Protein AF-A0A2E2SUX7-F1 (afdb_monomer)

Sequence (110 aa):
MISLFFFGDREIDFSYFPNARTLKYLRNQNLAILPLAKCHLDCLGINIDDFTELFQEASMEVDFGASDIQRHCPKYSIKVKGQIFSSFVILDCDSLSTLSFISGLDCYCP

Nearest PDB structures (foldseek):
  6dam-assembly1_A  TM=4.686E-01  e=4.511E+00  Methylotuvimicrobium buryatense 5G
  4hzb-assembly1_F  TM=4.977E-01  e=9.099E+00  Ralstonia pickettii 12D

pLDDT: mean 85.28, std 14.09, range [39.28, 96.44]

Radius of gyration: 17.05 Å; Cα contacts (8 Å, |Δi|>4): 158; chains: 1; bounding box: 49×26×55 Å

Foldseek 3Di:
DDPPPPPDDDPPQVCVDPFSVVLVLLLPFAEAEDPQACQQCVVVVHDPVNVNVCSNDADKGWPPVPWDQPDQWTKTWIAGPPDPAGIFIWTCHPRYTYTDHTPDDPDDDD

Solvent-accessible surface area (backbone atoms only — not comparable to full-atom values): 6580 Å² total; per-residue (Å²): 138,84,84,79,81,80,78,69,92,64,80,80,73,63,53,82,43,70,52,52,32,50,53,54,54,50,61,75,30,56,79,44,71,36,71,60,22,50,47,50,31,56,74,69,71,45,50,72,66,60,50,51,51,47,67,69,69,52,80,67,43,63,37,70,88,78,26,48,69,89,50,95,52,24,34,44,28,36,35,40,76,97,56,97,44,52,32,34,34,36,34,46,43,95,76,32,27,27,37,49,41,64,44,89,67,101,68,94,70,130

Mean predicted aligned error: 7.89 Å

Structure (mmCIF, N/CA/C/O backbone):
data_AF-A0A2E2SUX7-F1
#
_entry.id   AF-A0A2E2SUX7-F1
#
loop_
_atom_site.group_PDB
_atom_site.id
_atom_site.type_symbol
_atom_site.label_atom_id
_atom_site.label_alt_id
_atom_site.label_comp_id
_atom_site.label_asym_id
_atom_site.label_entity_id
_atom_site.label_seq_id
_atom_site.pdbx_PDB_ins_code
_atom_site.Cartn_x
_atom_site.Cartn_y
_atom_site.Cartn_z
_atom_site.occupancy
_atom_site.B_iso_or_equiv
_atom_site.auth_seq_id
_atom_site.auth_comp_id
_atom_site.auth_asym_id
_atom_site.auth_atom_id
_atom_site.pdbx_PDB_model_num
ATOM 1 N N . MET A 1 1 ? -36.184 7.748 37.699 1.00 39.28 1 MET A N 1
ATOM 2 C CA . MET A 1 1 ? -34.741 8.009 37.525 1.00 39.28 1 MET A CA 1
ATOM 3 C C . MET A 1 1 ? -34.428 7.727 36.066 1.00 39.28 1 MET A C 1
ATOM 5 O O . MET A 1 1 ? -34.421 6.570 35.675 1.00 39.28 1 MET A O 1
ATOM 9 N N . ILE A 1 2 ? -34.362 8.768 35.235 1.00 48.75 2 ILE A N 1
ATOM 10 C CA . ILE A 1 2 ? -34.093 8.632 33.799 1.00 48.75 2 ILE A CA 1
ATOM 11 C C . ILE A 1 2 ? -32.581 8.746 33.643 1.00 48.75 2 ILE A C 1
ATOM 13 O O . ILE A 1 2 ? -32.020 9.828 33.802 1.00 48.75 2 ILE A O 1
ATOM 17 N N . SER A 1 3 ? -31.923 7.616 33.409 1.00 48.00 3 SER A N 1
ATOM 18 C CA . SER A 1 3 ? -30.497 7.578 33.098 1.00 48.00 3 SER A CA 1
ATOM 19 C C . SER A 1 3 ? -30.318 7.969 31.633 1.00 48.00 3 SER A C 1
ATOM 21 O O . SER A 1 3 ? -30.452 7.138 30.738 1.00 48.00 3 SER A O 1
ATOM 23 N N . LEU A 1 4 ? -30.072 9.255 31.385 1.00 55.97 4 LEU A N 1
ATOM 24 C CA . LEU A 1 4 ? -29.609 9.750 30.091 1.00 55.97 4 LEU A CA 1
ATOM 25 C C . LEU A 1 4 ? -28.155 9.304 29.909 1.00 55.97 4 LEU A C 1
ATOM 27 O O . LEU A 1 4 ? -27.236 9.889 30.481 1.00 55.97 4 LEU A O 1
ATOM 31 N N . PHE A 1 5 ? -27.947 8.241 29.136 1.00 57.31 5 PHE A N 1
ATOM 32 C CA . PHE A 1 5 ? -26.623 7.884 28.645 1.00 57.31 5 PHE A CA 1
ATOM 33 C C . PHE A 1 5 ? -26.224 8.889 27.561 1.00 57.31 5 PHE A C 1
ATOM 35 O O . PHE A 1 5 ? -26.589 8.748 26.398 1.00 57.31 5 PHE A O 1
ATOM 42 N N . PHE A 1 6 ? -25.486 9.926 27.952 1.00 55.38 6 PHE A N 1
ATOM 43 C CA . PHE A 1 6 ? -24.801 10.825 27.028 1.00 55.38 6 PHE A CA 1
ATOM 44 C C . PHE A 1 6 ? -23.553 10.125 26.470 1.00 55.38 6 PHE A C 1
ATOM 46 O O . PHE A 1 6 ? -22.434 10.374 26.913 1.00 55.38 6 PHE A O 1
ATOM 53 N N . PHE A 1 7 ? -23.736 9.236 25.493 1.00 60.28 7 PHE A N 1
ATOM 54 C CA . PHE A 1 7 ? -22.666 8.898 24.553 1.00 60.28 7 PHE A CA 1
ATOM 55 C C . PHE A 1 7 ? -22.663 9.979 23.475 1.00 60.28 7 PHE A C 1
ATOM 57 O O . PHE A 1 7 ? -23.260 9.818 22.418 1.00 60.28 7 PHE A O 1
ATOM 64 N N . GLY A 1 8 ? -22.067 11.129 23.805 1.00 44.44 8 GLY A N 1
ATOM 65 C CA . GLY A 1 8 ? -21.771 12.159 22.814 1.00 44.44 8 GLY A CA 1
ATOM 66 C C . GLY A 1 8 ? -20.896 11.574 21.708 1.00 44.44 8 GLY A C 1
ATOM 67 O O . GLY A 1 8 ? -20.026 10.755 22.011 1.00 44.44 8 GLY A O 1
ATOM 68 N N . ASP A 1 9 ? -21.171 11.993 20.473 1.00 49.91 9 ASP A N 1
ATOM 69 C CA . ASP A 1 9 ? -20.573 11.602 19.190 1.00 49.91 9 ASP A CA 1
ATOM 70 C C . ASP A 1 9 ? -19.041 11.469 19.210 1.00 49.91 9 ASP A C 1
ATOM 72 O O . ASP A 1 9 ? -18.297 12.292 18.680 1.00 49.91 9 ASP A O 1
ATOM 76 N N . ARG A 1 10 ? -18.529 10.412 19.831 1.00 49.78 10 ARG A N 1
ATOM 77 C CA 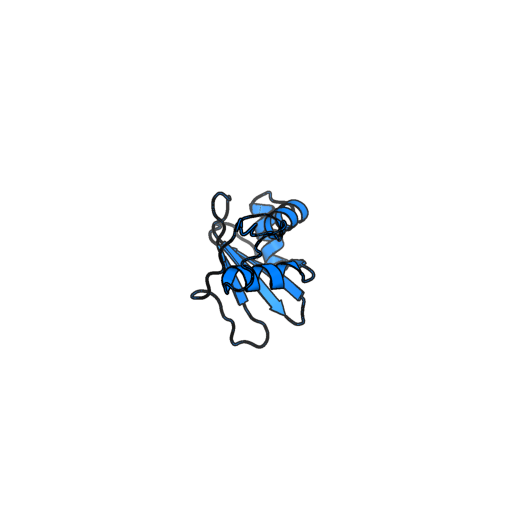. ARG A 1 10 ? -17.193 9.911 19.553 1.00 49.78 10 ARG A 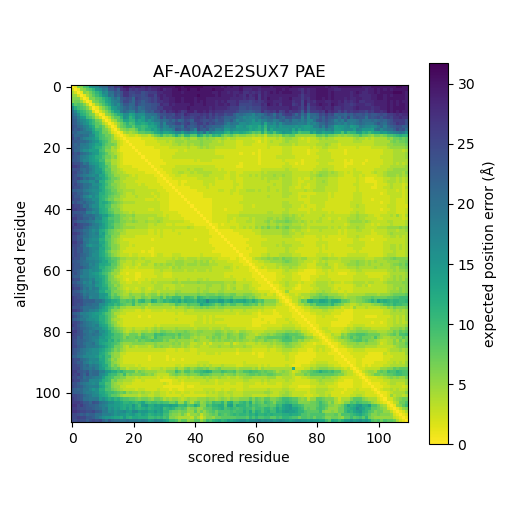CA 1
ATOM 78 C C . ARG A 1 10 ? -17.380 8.886 18.462 1.00 49.78 10 ARG A C 1
ATOM 80 O O . ARG A 1 10 ? -17.905 7.808 18.733 1.00 49.78 10 ARG A O 1
ATOM 87 N N . GLU A 1 11 ? -16.968 9.234 17.247 1.00 53.72 11 GLU A N 1
ATOM 88 C CA . GLU A 1 11 ? -16.719 8.242 16.208 1.00 53.72 11 GLU A CA 1
ATOM 89 C C . GLU A 1 11 ? -15.904 7.116 16.849 1.00 53.72 11 GLU A C 1
ATOM 91 O O . GLU A 1 11 ? -14.797 7.331 17.355 1.00 53.72 11 GLU A O 1
ATOM 96 N N . ILE A 1 12 ? -16.514 5.936 16.960 1.00 51.81 12 ILE A N 1
ATOM 97 C CA . ILE A 1 12 ? -15.879 4.768 17.557 1.00 51.81 12 ILE A CA 1
ATOM 98 C C . ILE A 1 12 ? -14.820 4.319 16.554 1.00 51.81 12 ILE A C 1
ATOM 100 O O . ILE A 1 12 ? -15.079 3.514 15.663 1.00 51.81 12 ILE A O 1
ATOM 104 N N . ASP A 1 13 ? -13.626 4.890 16.671 1.00 56.41 13 ASP A N 1
ATOM 105 C CA . ASP A 1 13 ? -12.480 4.482 15.881 1.00 56.41 13 ASP A CA 1
ATOM 106 C C . ASP A 1 13 ? -12.005 3.128 16.421 1.00 56.41 13 ASP A C 1
ATOM 108 O O . ASP A 1 13 ? -11.265 3.038 17.407 1.00 56.41 13 ASP A O 1
ATOM 112 N N . PHE A 1 14 ? -12.451 2.055 15.764 1.00 62.44 14 PHE A N 1
ATOM 113 C CA . PHE A 1 14 ? -12.077 0.667 16.038 1.00 62.44 14 PHE A CA 1
ATOM 114 C C . PHE A 1 14 ? -10.585 0.361 15.774 1.00 62.44 14 PHE A C 1
ATOM 116 O O . PHE A 1 14 ? -10.198 -0.801 15.650 1.00 62.44 14 PHE A O 1
ATOM 123 N N . SER A 1 15 ? -9.727 1.383 15.740 1.00 62.22 15 SER A N 1
ATOM 124 C CA . SER A 1 15 ? -8.257 1.355 15.745 1.00 62.22 15 SER A CA 1
ATOM 125 C C . SER A 1 15 ? -7.584 0.411 16.757 1.00 62.22 15 SER A C 1
ATOM 127 O O . SER A 1 15 ? -6.364 0.260 16.719 1.00 62.22 15 SER A O 1
ATOM 129 N N . TYR A 1 16 ? -8.324 -0.250 17.652 1.00 67.00 16 TYR A N 1
ATOM 130 C CA . TYR A 1 16 ? -7.799 -1.350 18.463 1.00 67.00 16 TYR A CA 1
ATOM 131 C C . TYR A 1 16 ? -7.693 -2.676 17.692 1.00 67.00 16 TYR A C 1
ATOM 133 O O . TYR A 1 16 ? -6.891 -3.530 18.074 1.00 67.00 16 TYR A O 1
ATOM 141 N N . PHE A 1 17 ? -8.460 -2.877 16.613 1.00 85.19 17 PHE A N 1
ATOM 142 C CA . PHE A 1 17 ? -8.305 -4.063 15.774 1.00 85.19 17 PHE A CA 1
ATOM 143 C C . PHE A 1 17 ? -6.990 -3.991 14.989 1.00 85.19 17 PHE A C 1
ATOM 145 O O . PHE A 1 17 ? -6.699 -2.945 14.404 1.00 85.19 17 PHE A O 1
ATOM 152 N N . PRO A 1 18 ? -6.219 -5.095 14.909 1.00 87.75 18 PRO A N 1
ATOM 153 C CA . PRO A 1 18 ? -4.905 -5.095 14.267 1.00 87.75 18 PRO A CA 1
ATOM 154 C C . PRO A 1 18 ? -4.909 -4.509 12.854 1.00 87.75 18 PRO A C 1
ATOM 156 O O . PRO A 1 18 ? -4.075 -3.670 12.544 1.00 87.75 18 PRO A O 1
ATOM 159 N N . ASN A 1 19 ? -5.891 -4.880 12.028 1.00 90.81 19 ASN A N 1
ATOM 160 C CA . ASN A 1 19 ? -6.015 -4.380 10.659 1.00 90.81 19 ASN A CA 1
ATOM 161 C C . ASN A 1 19 ? -6.196 -2.847 10.612 1.00 90.81 19 ASN A C 1
ATOM 163 O O . ASN A 1 19 ? -5.376 -2.146 10.022 1.00 90.81 19 ASN A O 1
ATOM 167 N N . ALA A 1 20 ? -7.210 -2.316 11.306 1.00 88.25 20 ALA A N 1
ATOM 168 C CA . ALA A 1 20 ? -7.475 -0.875 11.352 1.00 88.25 20 ALA A CA 1
ATOM 169 C C . ALA A 1 20 ? -6.287 -0.089 11.931 1.00 88.25 20 ALA A C 1
ATOM 171 O O . ALA A 1 20 ? -5.926 0.967 11.413 1.00 88.25 20 ALA A O 1
ATOM 172 N N . ARG A 1 21 ? -5.634 -0.633 12.967 1.00 91.00 21 ARG A N 1
ATOM 173 C CA . ARG A 1 21 ? -4.431 -0.048 13.568 1.00 91.00 21 ARG A CA 1
ATOM 174 C C . ARG A 1 21 ? -3.282 0.049 12.570 1.00 91.00 21 ARG A C 1
ATOM 176 O O . ARG A 1 21 ? -2.659 1.104 12.475 1.00 91.00 21 ARG A O 1
ATOM 183 N N . THR A 1 22 ? -2.997 -1.037 11.855 1.00 93.06 22 THR A N 1
ATOM 184 C CA . THR A 1 22 ? -1.907 -1.096 10.875 1.00 93.06 22 THR A CA 1
ATOM 185 C C . THR A 1 22 ? -2.176 -0.162 9.703 1.00 93.06 22 THR A C 1
ATOM 187 O O . THR A 1 22 ? -1.305 0.633 9.369 1.00 93.06 22 THR A O 1
ATOM 190 N N . LEU A 1 23 ? -3.380 -0.171 9.124 1.00 93.56 23 LEU A N 1
ATOM 191 C CA . LEU A 1 23 ? -3.717 0.740 8.024 1.00 93.56 23 LEU A CA 1
ATOM 192 C C . LEU A 1 23 ? -3.630 2.206 8.449 1.00 93.56 23 LEU A C 1
ATOM 194 O O . LEU A 1 23 ? -3.023 3.002 7.742 1.00 93.56 23 LEU A O 1
ATOM 198 N N . LYS A 1 24 ? -4.169 2.558 9.623 1.00 92.69 24 LYS A N 1
ATOM 199 C CA . LYS A 1 24 ? -4.055 3.916 10.175 1.00 92.69 24 LYS A CA 1
ATOM 200 C C . LYS A 1 24 ? -2.596 4.326 10.368 1.00 92.69 24 LYS A C 1
ATOM 202 O O . LYS A 1 24 ? -2.233 5.454 10.059 1.00 92.69 24 LYS A O 1
ATOM 207 N N . TYR A 1 25 ? -1.763 3.419 10.874 1.00 93.19 25 TYR A N 1
ATOM 208 C CA . TYR A 1 25 ? -0.335 3.667 11.045 1.00 93.19 25 TYR A CA 1
ATOM 209 C C . TYR A 1 25 ? 0.362 3.946 9.707 1.00 93.19 25 TYR A C 1
ATOM 211 O O . TYR A 1 25 ? 1.007 4.983 9.584 1.00 93.19 25 TYR A O 1
ATOM 219 N N . LEU A 1 26 ? 0.169 3.087 8.700 1.00 94.19 26 LEU A N 1
ATOM 220 C CA . LEU A 1 26 ? 0.776 3.250 7.372 1.00 94.19 26 LEU A CA 1
ATOM 221 C C . LEU A 1 26 ? 0.282 4.524 6.663 1.00 94.19 26 LEU A C 1
ATOM 223 O O . LEU A 1 26 ? 1.068 5.252 6.068 1.00 94.19 26 LEU A O 1
ATOM 227 N N . ARG A 1 27 ? -1.012 4.845 6.773 1.00 94.31 27 ARG A N 1
ATOM 228 C CA . ARG A 1 27 ? -1.623 6.049 6.177 1.00 94.31 27 ARG A CA 1
ATOM 229 C C . ARG A 1 27 ? -1.117 7.363 6.760 1.00 94.31 27 ARG A C 1
ATOM 231 O O . ARG A 1 27 ? -1.126 8.370 6.060 1.00 94.31 27 ARG A O 1
ATOM 238 N N . ASN A 1 28 ? -0.683 7.345 8.019 1.00 93.94 28 ASN A N 1
ATOM 239 C CA . ASN A 1 28 ? -0.143 8.516 8.709 1.00 93.94 28 ASN A CA 1
ATOM 240 C C . ASN A 1 28 ? 1.344 8.765 8.408 1.00 93.94 28 ASN A C 1
ATOM 242 O O . ASN A 1 28 ? 1.907 9.746 8.896 1.00 93.94 28 ASN A O 1
ATOM 246 N N . GLN A 1 29 ? 1.994 7.877 7.657 1.00 93.44 29 GLN A N 1
ATOM 247 C CA . GLN A 1 29 ? 3.363 8.061 7.194 1.00 93.44 29 GLN A CA 1
ATOM 248 C C . GLN A 1 29 ? 3.393 8.763 5.833 1.00 93.44 29 GLN A C 1
ATOM 250 O O . GLN A 1 29 ? 2.399 8.818 5.110 1.00 93.44 29 GLN A O 1
ATOM 255 N N . ASN A 1 30 ? 4.572 9.253 5.449 1.00 92.25 30 ASN A N 1
ATOM 256 C CA . ASN A 1 30 ? 4.789 9.684 4.073 1.00 92.25 30 ASN A CA 1
ATOM 257 C C . ASN A 1 30 ? 4.750 8.464 3.146 1.00 92.25 30 ASN A C 1
ATOM 259 O O . ASN A 1 30 ? 5.385 7.445 3.432 1.00 92.25 30 ASN A O 1
ATOM 263 N N . LEU A 1 31 ? 4.022 8.585 2.035 1.00 93.88 31 LEU A N 1
ATOM 264 C CA . LEU A 1 31 ? 3.954 7.555 1.008 1.00 93.88 31 LEU A CA 1
ATOM 265 C C . LEU A 1 31 ? 5.040 7.803 -0.046 1.00 93.88 31 LEU A C 1
ATOM 267 O O . LEU A 1 31 ? 5.046 8.830 -0.721 1.00 93.88 31 LEU A O 1
ATOM 271 N N . ALA A 1 32 ? 5.947 6.847 -0.207 1.00 94.88 32 ALA A N 1
ATOM 272 C CA . ALA A 1 32 ? 6.863 6.763 -1.335 1.00 94.88 32 ALA A CA 1
ATOM 273 C C . ALA A 1 32 ? 6.405 5.671 -2.306 1.00 94.88 32 ALA A C 1
ATOM 275 O O . ALA A 1 32 ? 5.733 4.714 -1.926 1.00 94.88 32 ALA A O 1
ATOM 276 N N . ILE A 1 33 ? 6.790 5.788 -3.574 1.00 94.56 33 ILE A N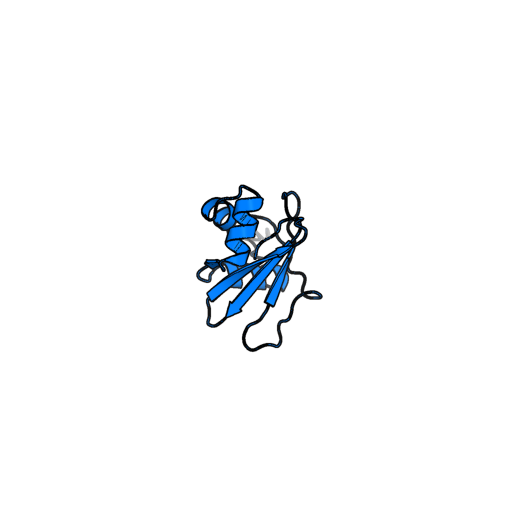 1
ATOM 277 C CA . ILE A 1 33 ? 6.439 4.816 -4.612 1.00 94.56 33 ILE A CA 1
ATOM 278 C C . ILE A 1 33 ? 7.718 4.369 -5.308 1.00 94.56 33 ILE A C 1
ATOM 280 O O . ILE A 1 33 ? 8.460 5.193 -5.844 1.00 94.56 33 ILE A O 1
ATOM 284 N N . LEU A 1 34 ? 7.986 3.061 -5.297 1.00 94.62 34 LEU A N 1
ATOM 285 C CA . LEU A 1 34 ? 9.124 2.498 -6.018 1.00 94.62 34 LEU A CA 1
ATOM 286 C C . LEU A 1 34 ? 8.890 2.518 -7.537 1.00 94.62 34 LEU A C 1
ATOM 288 O O . LEU A 1 34 ? 7.745 2.419 -7.983 1.00 94.62 34 LEU A O 1
ATOM 292 N N . PRO A 1 35 ? 9.960 2.560 -8.354 1.00 93.44 35 PRO A N 1
ATOM 293 C CA . PRO A 1 35 ? 9.840 2.561 -9.814 1.00 93.44 35 PRO A CA 1
ATOM 294 C C . PRO A 1 35 ? 9.012 1.392 -10.366 1.00 93.44 35 PRO A C 1
ATOM 296 O O . PRO A 1 35 ? 8.207 1.585 -11.272 1.00 93.44 35 PRO A O 1
ATOM 299 N N . LEU A 1 36 ? 9.156 0.202 -9.773 1.00 92.94 36 LEU A N 1
ATOM 300 C CA . LEU A 1 36 ? 8.385 -0.985 -10.147 1.00 92.94 36 LEU A CA 1
ATOM 301 C C . LEU A 1 36 ? 6.881 -0.794 -9.900 1.00 92.94 36 LEU A C 1
ATOM 303 O O . LEU A 1 36 ? 6.063 -1.077 -10.768 1.00 92.94 36 LEU A O 1
ATOM 307 N N . ALA A 1 37 ? 6.510 -0.271 -8.729 1.00 93.38 37 ALA A N 1
ATOM 308 C CA . ALA A 1 37 ? 5.121 0.038 -8.418 1.00 93.38 37 ALA A CA 1
ATOM 309 C C . ALA A 1 37 ? 4.544 1.111 -9.340 1.00 93.38 37 ALA A C 1
ATOM 311 O O . ALA A 1 37 ? 3.407 0.976 -9.781 1.00 93.38 37 ALA A O 1
ATOM 312 N N . LYS A 1 38 ? 5.330 2.143 -9.661 1.00 94.12 38 LYS A N 1
ATOM 313 C CA . LYS A 1 38 ? 4.922 3.167 -10.621 1.00 94.12 38 LYS A CA 1
ATOM 314 C C . LYS A 1 38 ? 4.633 2.555 -11.993 1.00 94.12 38 LYS A C 1
ATOM 316 O O . LYS A 1 38 ? 3.579 2.817 -12.549 1.00 94.12 38 LYS A O 1
ATOM 321 N N . CYS A 1 39 ? 5.50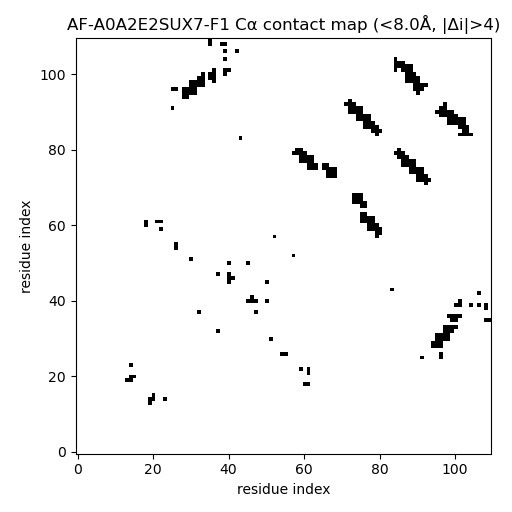7 1.680 -12.489 1.00 93.38 39 CYS A N 1
ATOM 322 C CA . CYS A 1 39 ? 5.273 0.965 -13.744 1.00 93.38 39 CYS A CA 1
ATOM 323 C C . CYS A 1 39 ? 3.974 0.137 -13.712 1.00 93.38 39 CYS A C 1
ATOM 325 O O . CYS A 1 39 ? 3.204 0.155 -14.670 1.00 93.38 39 CYS A O 1
ATOM 327 N N . HIS A 1 40 ? 3.686 -0.542 -12.597 1.00 93.94 40 HIS A N 1
ATOM 328 C CA . HIS A 1 40 ? 2.428 -1.274 -12.429 1.00 93.94 40 HIS A CA 1
ATOM 329 C C . HIS A 1 40 ? 1.196 -0.357 -12.426 1.00 93.94 40 HIS A C 1
ATOM 331 O O . HIS A 1 40 ? 0.191 -0.697 -13.046 1.00 93.94 40 HIS A O 1
ATOM 337 N N . LEU A 1 41 ? 1.272 0.798 -11.759 1.00 92.81 41 LEU A N 1
ATOM 338 C CA . LEU A 1 41 ? 0.214 1.813 -11.768 1.00 92.81 41 LEU A CA 1
ATOM 339 C C . LEU A 1 41 ? -0.026 2.364 -13.178 1.00 92.81 41 LEU A C 1
ATOM 341 O O . LEU A 1 41 ? -1.166 2.390 -13.636 1.00 92.81 41 LEU A O 1
ATOM 345 N N . ASP A 1 42 ? 1.048 2.702 -13.893 1.00 92.50 42 ASP A N 1
ATOM 346 C CA . ASP A 1 42 ? 0.985 3.200 -15.268 1.00 92.50 42 ASP A CA 1
ATOM 347 C C . ASP A 1 42 ? 0.362 2.149 -16.206 1.00 92.50 42 ASP A C 1
ATOM 349 O O . ASP A 1 42 ? -0.486 2.476 -17.037 1.00 92.50 42 ASP A O 1
ATOM 353 N N . CYS A 1 43 ? 0.707 0.865 -16.041 1.00 91.69 43 CYS A N 1
ATOM 354 C CA . CYS A 1 43 ? 0.102 -0.223 -16.816 1.00 91.69 43 CYS A CA 1
ATOM 355 C C . CYS A 1 43 ? -1.401 -0.385 -16.541 1.00 91.69 43 CYS 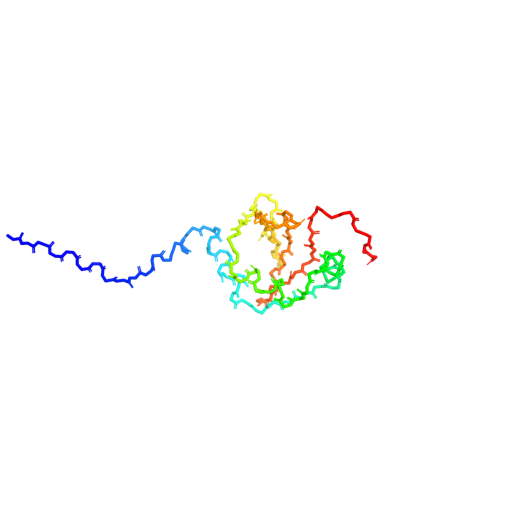A C 1
ATOM 357 O O . CYS A 1 43 ? -2.162 -0.806 -17.413 1.00 91.69 43 CYS A O 1
ATOM 359 N N . LEU A 1 44 ? -1.819 -0.063 -15.323 1.00 90.44 44 LEU A N 1
ATOM 360 C CA . LEU A 1 44 ? -3.209 -0.057 -14.900 1.00 90.44 44 LEU A CA 1
ATOM 361 C C . LEU A 1 44 ? -3.958 1.224 -15.302 1.00 90.44 44 LEU A C 1
ATOM 363 O O . LEU A 1 44 ? -5.171 1.295 -15.113 1.00 90.44 44 LEU A O 1
ATOM 367 N N . GLY A 1 45 ? -3.257 2.227 -15.840 1.00 91.19 45 GLY A N 1
ATOM 368 C CA . GLY A 1 45 ? -3.818 3.546 -16.124 1.00 91.19 45 GLY A CA 1
ATOM 369 C C . GLY A 1 45 ? -4.229 4.316 -14.864 1.00 91.19 45 GLY A C 1
ATOM 370 O O . GLY A 1 45 ? -5.096 5.181 -14.950 1.00 91.19 45 GLY A O 1
ATOM 371 N N . ILE A 1 46 ? -3.651 3.985 -13.705 1.00 91.31 46 ILE A N 1
ATOM 372 C CA . ILE A 1 46 ? -3.898 4.666 -12.429 1.00 91.31 46 ILE A CA 1
ATOM 373 C C . ILE A 1 46 ? -2.789 5.691 -12.212 1.00 91.31 46 ILE A C 1
ATOM 375 O O . ILE A 1 46 ? -1.610 5.334 -12.195 1.00 91.31 46 ILE A O 1
ATOM 379 N N . ASN A 1 47 ? -3.148 6.953 -11.979 1.00 93.69 47 ASN A N 1
ATOM 380 C CA . ASN A 1 47 ? -2.152 7.952 -11.609 1.00 93.69 47 ASN A CA 1
ATOM 381 C C . ASN A 1 47 ? -1.735 7.797 -10.143 1.00 93.69 47 ASN A C 1
ATOM 383 O O . ASN A 1 47 ? -2.455 7.257 -9.305 1.00 93.69 47 ASN A O 1
ATOM 387 N N . ILE A 1 48 ? -0.565 8.337 -9.807 1.00 92.06 48 ILE A N 1
ATOM 388 C CA . ILE A 1 48 ? -0.048 8.321 -8.433 1.00 92.06 48 ILE A CA 1
ATOM 389 C C . ILE A 1 48 ? -1.015 9.000 -7.450 1.00 92.06 48 ILE A C 1
ATOM 391 O O . ILE A 1 48 ? -1.206 8.497 -6.342 1.00 92.06 48 ILE A O 1
ATOM 395 N N . ASP A 1 49 ? -1.632 10.111 -7.854 1.00 93.25 49 ASP A N 1
ATOM 396 C CA . ASP A 1 49 ? -2.570 10.855 -7.010 1.00 93.25 49 ASP A CA 1
ATOM 397 C C . ASP A 1 49 ? -3.842 10.036 -6.746 1.00 93.25 49 ASP A C 1
ATOM 399 O O . ASP A 1 49 ? -4.223 9.867 -5.589 1.00 93.25 49 ASP A O 1
ATOM 403 N N . ASP A 1 50 ? -4.402 9.410 -7.788 1.00 92.31 50 ASP A N 1
ATOM 404 C CA . ASP A 1 50 ? -5.568 8.520 -7.685 1.00 92.31 50 ASP A CA 1
ATOM 405 C C . ASP A 1 50 ? -5.276 7.322 -6.766 1.00 92.31 50 ASP A C 1
ATOM 407 O O . ASP A 1 50 ? -6.095 6.938 -5.929 1.00 92.31 50 ASP A O 1
ATOM 411 N N . PHE A 1 51 ? -4.079 6.730 -6.881 1.00 93.44 51 PHE A N 1
ATOM 412 C CA . PHE A 1 51 ? -3.654 5.667 -5.970 1.00 93.44 51 PHE A CA 1
ATOM 413 C C . PHE A 1 51 ? -3.534 6.172 -4.532 1.00 93.44 51 PHE A C 1
ATOM 415 O O . PHE A 1 51 ? -3.893 5.455 -3.599 1.00 93.44 51 PHE A O 1
ATOM 422 N N . THR A 1 52 ? -3.013 7.380 -4.336 1.00 93.75 52 TH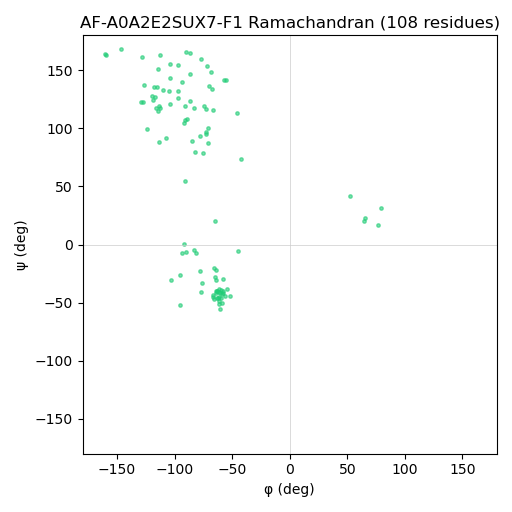R A N 1
ATOM 423 C CA . THR A 1 52 ? -2.825 7.959 -3.003 1.00 93.75 52 THR A CA 1
ATOM 424 C C . THR A 1 52 ? -4.171 8.232 -2.337 1.00 93.75 52 THR A C 1
ATOM 426 O O . THR A 1 52 ? -4.352 7.862 -1.177 1.00 93.75 52 THR A O 1
ATOM 429 N N . GLU A 1 53 ? -5.137 8.789 -3.069 1.00 93.38 53 GLU A N 1
ATOM 430 C CA . GLU A 1 53 ? -6.521 8.964 -2.611 1.00 93.38 53 GLU A CA 1
ATOM 431 C C . GLU A 1 53 ? -7.153 7.614 -2.251 1.00 93.38 53 GLU A C 1
ATOM 433 O O . GLU A 1 53 ? -7.621 7.411 -1.128 1.00 93.38 53 GLU A O 1
ATOM 438 N N . LEU A 1 54 ? -7.048 6.633 -3.152 1.00 92.38 54 LEU A N 1
ATOM 439 C CA . LEU A 1 54 ? -7.517 5.272 -2.913 1.00 92.38 54 LEU A CA 1
ATOM 440 C C . LEU A 1 54 ? -6.871 4.668 -1.661 1.00 92.38 54 LEU A C 1
ATOM 442 O O . LEU A 1 54 ? -7.565 4.056 -0.850 1.00 92.38 54 LEU A O 1
ATOM 446 N N . PHE A 1 55 ? -5.561 4.844 -1.472 1.00 93.81 55 PHE A N 1
ATOM 447 C CA . PHE A 1 55 ? -4.839 4.338 -0.309 1.00 93.81 55 PHE A CA 1
ATOM 448 C C . PHE A 1 55 ? -5.361 4.938 0.994 1.00 93.81 55 PHE A C 1
ATOM 450 O O . PHE A 1 55 ? -5.460 4.204 1.980 1.00 93.81 55 PHE A O 1
ATOM 457 N N . GLN A 1 56 ? -5.726 6.220 0.999 1.00 92.31 56 GLN A N 1
ATOM 458 C CA . GLN A 1 56 ? -6.226 6.928 2.177 1.00 92.31 56 GLN A CA 1
ATOM 459 C C . GLN A 1 56 ? -7.685 6.586 2.503 1.00 92.31 56 GLN A C 1
ATOM 461 O O . GLN A 1 56 ? -8.013 6.369 3.673 1.00 92.31 56 GLN A O 1
ATOM 466 N N . GLU A 1 57 ? -8.545 6.465 1.493 1.00 88.19 57 GLU A N 1
ATOM 467 C CA . GLU A 1 57 ? -9.997 6.408 1.702 1.00 88.19 57 GLU A CA 1
ATOM 468 C C . GLU A 1 57 ? -10.595 5.005 1.583 1.00 88.19 57 GLU A C 1
ATOM 470 O O . GLU A 1 57 ? -11.577 4.684 2.259 1.00 88.19 57 GLU A O 1
ATOM 475 N N . ALA A 1 58 ? -10.015 4.130 0.758 1.00 87.88 58 ALA A N 1
ATOM 476 C CA . ALA A 1 58 ? -10.654 2.856 0.458 1.00 87.88 58 ALA A CA 1
ATOM 477 C C . ALA A 1 58 ? -10.690 1.920 1.676 1.00 87.88 58 ALA A C 1
ATOM 479 O O . ALA A 1 58 ? -9.781 1.876 2.513 1.00 87.88 58 ALA A O 1
ATOM 480 N N . SER A 1 59 ? -11.740 1.101 1.745 1.00 88.25 59 SER A N 1
ATOM 481 C CA . SER A 1 59 ? -11.799 -0.009 2.693 1.00 88.25 59 SER A CA 1
ATOM 482 C C . SER A 1 59 ? -10.847 -1.115 2.234 1.00 88.25 59 SER A C 1
ATOM 484 O O . SER A 1 59 ? -11.017 -1.691 1.157 1.00 88.25 59 SER A O 1
ATOM 486 N N . MET A 1 60 ? -9.827 -1.390 3.044 1.00 92.19 60 MET A N 1
ATOM 487 C CA . MET A 1 60 ? -8.759 -2.339 2.736 1.00 92.19 60 MET A CA 1
ATOM 488 C C . MET A 1 60 ? -8.575 -3.351 3.860 1.00 92.19 60 MET A C 1
ATOM 490 O O . MET A 1 60 ? -8.989 -3.133 5.001 1.00 92.19 60 MET A O 1
ATOM 494 N N . GLU A 1 61 ? -7.925 -4.463 3.536 1.00 93.50 61 GLU A N 1
ATOM 495 C CA . GLU A 1 61 ? -7.632 -5.515 4.500 1.00 93.50 61 GLU A CA 1
ATOM 496 C C . GLU A 1 61 ? -6.156 -5.896 4.456 1.00 93.50 61 GLU A C 1
ATOM 498 O O . GLU A 1 61 ? -5.643 -6.295 3.411 1.00 93.50 61 GLU A O 1
ATOM 503 N N . VAL A 1 62 ? -5.466 -5.785 5.591 1.00 93.88 62 VAL A N 1
ATOM 504 C CA . VAL A 1 62 ? -4.093 -6.287 5.719 1.00 93.88 62 VAL A CA 1
ATOM 505 C C . VAL A 1 62 ? -4.120 -7.813 5.814 1.00 93.88 62 VAL A C 1
ATOM 507 O O . VAL A 1 62 ? -4.680 -8.377 6.755 1.00 93.88 62 VAL A O 1
ATOM 510 N N . ASP A 1 63 ? -3.476 -8.488 4.865 1.00 94.25 63 ASP A N 1
ATOM 511 C CA . ASP A 1 63 ? -3.237 -9.927 4.916 1.00 94.25 63 ASP A CA 1
ATOM 512 C C . ASP A 1 63 ? -1.974 -10.209 5.735 1.00 94.25 63 ASP A C 1
ATOM 514 O O . ASP A 1 63 ? -0.859 -10.279 5.213 1.00 94.25 63 ASP A O 1
ATOM 518 N N . PHE A 1 64 ? -2.146 -10.370 7.048 1.00 91.75 64 PHE A N 1
ATOM 519 C CA . PHE A 1 64 ? -1.041 -10.679 7.958 1.00 91.75 64 PHE A CA 1
ATOM 520 C C . PHE A 1 64 ? -0.380 -12.039 7.681 1.00 91.75 64 PHE A C 1
ATOM 522 O O . PHE A 1 64 ? 0.770 -12.223 8.066 1.00 91.75 64 PHE A O 1
ATOM 529 N N . GLY A 1 65 ? -1.068 -12.975 7.015 1.00 91.44 65 GLY A N 1
ATOM 530 C CA . GLY A 1 65 ? -0.506 -14.279 6.654 1.00 91.44 65 GLY A CA 1
ATOM 531 C C . GLY A 1 65 ? 0.454 -14.202 5.466 1.00 91.44 65 GLY A C 1
ATOM 532 O O . GLY A 1 65 ? 1.438 -14.937 5.425 1.00 91.44 65 GLY A O 1
ATOM 533 N N . ALA A 1 66 ? 0.194 -13.289 4.528 1.00 91.38 66 ALA A N 1
ATOM 534 C CA . ALA A 1 66 ? 1.076 -12.992 3.396 1.00 91.38 66 ALA A CA 1
ATOM 535 C C . ALA A 1 66 ? 2.107 -11.881 3.691 1.00 91.38 66 ALA A C 1
ATOM 537 O O . ALA A 1 66 ? 2.966 -11.596 2.855 1.00 91.38 66 ALA A O 1
ATOM 538 N N . SER A 1 67 ? 2.013 -11.236 4.857 1.00 92.88 67 SER A N 1
ATOM 539 C CA . SER A 1 67 ? 2.908 -10.159 5.289 1.00 92.88 67 SER A CA 1
ATOM 540 C C . SER A 1 67 ? 4.157 -10.703 5.990 1.00 92.88 67 SER A C 1
ATOM 542 O O . SER A 1 67 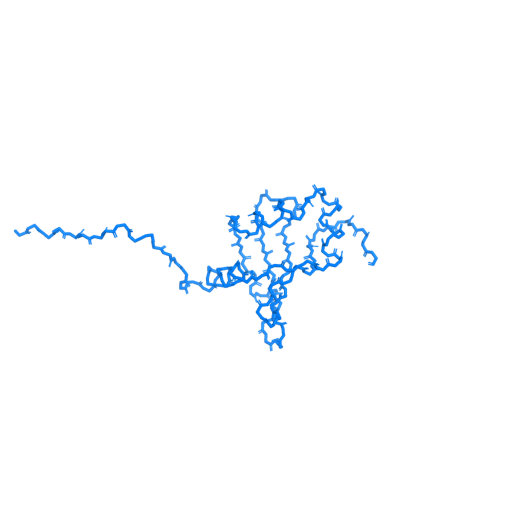? 4.099 -11.692 6.716 1.00 92.88 67 SER A O 1
ATOM 544 N N . ASP A 1 68 ? 5.287 -10.016 5.830 1.00 92.50 68 ASP A N 1
ATOM 545 C CA . ASP A 1 68 ? 6.549 -10.336 6.505 1.00 92.50 68 ASP A CA 1
ATOM 546 C C . ASP A 1 68 ? 6.909 -9.212 7.482 1.00 92.50 68 ASP A C 1
ATOM 548 O O . ASP A 1 68 ? 7.571 -8.234 7.131 1.00 92.50 68 ASP A O 1
ATOM 552 N N . ILE A 1 69 ? 6.403 -9.333 8.709 1.00 89.00 69 ILE A N 1
ATOM 553 C CA . ILE A 1 69 ? 6.435 -8.269 9.725 1.00 89.00 69 ILE A CA 1
ATOM 554 C C . ILE A 1 69 ? 7.636 -8.339 10.678 1.00 89.00 69 ILE A C 1
ATOM 556 O O . ILE A 1 69 ? 7.821 -7.439 11.489 1.00 89.00 69 ILE A O 1
ATOM 560 N N . GLN A 1 70 ? 8.445 -9.401 10.622 1.00 86.00 70 GLN A N 1
ATOM 561 C CA . GLN A 1 70 ? 9.543 -9.629 11.580 1.00 86.00 70 GLN A CA 1
ATOM 562 C C . GLN A 1 70 ? 10.887 -9.046 11.118 1.00 86.00 70 GLN A C 1
ATOM 564 O O . GLN A 1 70 ? 11.903 -9.195 11.798 1.00 86.00 70 GLN A O 1
ATOM 569 N N . ARG A 1 71 ? 10.921 -8.404 9.949 1.00 82.06 71 ARG A N 1
ATOM 570 C CA . ARG A 1 71 ? 12.139 -7.811 9.392 1.00 82.06 71 ARG A CA 1
ATOM 571 C C . ARG A 1 71 ? 12.370 -6.399 9.901 1.00 82.06 71 ARG A C 1
ATOM 573 O O . ARG A 1 71 ? 11.466 -5.732 10.383 1.00 82.06 71 ARG A O 1
ATOM 580 N N . HIS A 1 72 ? 13.597 -5.927 9.687 1.00 85.00 72 HIS A N 1
ATOM 581 C CA . HIS A 1 72 ? 13.973 -4.535 9.919 1.00 85.00 72 HIS A CA 1
ATOM 582 C C . HIS A 1 72 ? 13.119 -3.540 9.114 1.00 85.00 72 HIS A C 1
ATOM 584 O O . HIS A 1 72 ? 12.871 -2.440 9.583 1.00 85.00 72 HIS A O 1
ATOM 590 N N . CYS A 1 73 ? 12.632 -3.960 7.943 1.00 90.19 73 CYS A N 1
ATOM 591 C CA . CYS A 1 73 ? 11.603 -3.254 7.195 1.00 90.19 73 CYS A CA 1
ATOM 592 C C . CYS A 1 73 ? 10.421 -4.204 6.932 1.00 90.19 73 CYS A C 1
ATOM 594 O O . CYS A 1 73 ? 10.526 -5.071 6.048 1.00 90.19 73 CYS A O 1
ATOM 596 N N . PRO A 1 74 ? 9.346 -4.115 7.739 1.00 94.25 74 PRO A N 1
ATOM 597 C CA . PRO A 1 74 ? 8.137 -4.905 7.567 1.00 94.25 74 PRO A CA 1
ATOM 598 C C . PRO A 1 74 ? 7.524 -4.765 6.174 1.00 94.25 74 PRO A C 1
ATOM 600 O O . PRO A 1 74 ? 7.489 -3.682 5.589 1.00 94.25 74 PRO A O 1
ATOM 603 N N . LYS A 1 75 ? 7.009 -5.878 5.649 1.00 95.12 75 LYS A N 1
ATOM 604 C CA . LYS A 1 75 ? 6.273 -5.928 4.384 1.00 95.12 75 LYS A CA 1
ATOM 605 C C . LYS A 1 75 ? 4.818 -6.263 4.658 1.00 95.12 75 LYS A C 1
ATOM 607 O O . LYS A 1 75 ? 4.531 -7.361 5.127 1.00 95.12 75 LYS A O 1
ATOM 612 N N . TYR A 1 76 ? 3.914 -5.357 4.319 1.00 95.31 76 TYR A N 1
ATOM 613 C CA . TYR A 1 76 ? 2.477 -5.539 4.477 1.00 95.31 76 TYR A CA 1
ATOM 614 C C . TYR A 1 76 ? 1.828 -5.833 3.130 1.00 95.31 76 TYR A C 1
ATOM 616 O O . TYR A 1 76 ? 1.910 -5.024 2.206 1.00 95.31 76 TYR A O 1
ATOM 624 N N . SER A 1 77 ? 1.167 -6.983 3.024 1.00 95.56 77 SER A N 1
ATOM 625 C CA . SER A 1 77 ? 0.294 -7.304 1.896 1.00 95.56 77 SER A CA 1
ATOM 626 C C . SER A 1 77 ? -1.104 -6.764 2.180 1.00 95.56 77 SER A C 1
ATOM 628 O O . SER A 1 77 ? -1.696 -7.084 3.210 1.00 95.56 77 SER A O 1
ATOM 630 N N . ILE A 1 78 ? -1.625 -5.925 1.291 1.00 95.50 78 ILE A N 1
ATOM 631 C CA . ILE A 1 78 ? -2.912 -5.248 1.458 1.00 95.50 78 ILE A CA 1
ATOM 632 C C . ILE A 1 78 ? -3.841 -5.684 0.333 1.00 95.50 78 ILE A C 1
ATOM 634 O O . ILE A 1 78 ? -3.507 -5.547 -0.842 1.00 95.50 78 ILE A O 1
ATOM 638 N N . LYS A 1 79 ? -5.011 -6.208 0.694 1.00 94.31 79 LYS A N 1
ATOM 639 C CA . LYS A 1 79 ? -6.080 -6.596 -0.228 1.00 94.31 79 LYS A CA 1
ATOM 640 C C . LYS A 1 79 ? -7.073 -5.459 -0.396 1.00 94.31 79 LYS A C 1
ATOM 642 O O . LYS A 1 79 ? -7.468 -4.815 0.579 1.00 94.31 79 LYS A O 1
ATOM 647 N N . VAL A 1 80 ? -7.526 -5.277 -1.630 1.00 91.12 80 VAL A N 1
ATOM 648 C CA . VAL A 1 80 ? -8.554 -4.297 -1.985 1.00 91.12 80 VAL A CA 1
ATOM 649 C C . VAL A 1 80 ? -9.673 -5.001 -2.735 1.00 91.12 80 VAL A C 1
ATOM 651 O O . VAL A 1 80 ? -9.432 -5.865 -3.576 1.00 91.12 80 VAL A O 1
ATOM 654 N N . LYS A 1 81 ? -10.919 -4.658 -2.406 1.00 86.50 81 LYS A N 1
ATOM 655 C CA . LYS A 1 81 ? -12.111 -5.180 -3.083 1.00 86.50 81 LYS A CA 1
ATOM 656 C C . LYS A 1 81 ? -12.673 -4.119 -4.022 1.00 86.50 81 LYS A C 1
ATOM 658 O O . LYS A 1 81 ? -12.679 -2.942 -3.682 1.00 86.50 81 LYS A O 1
ATOM 663 N N . GLY A 1 82 ? -13.176 -4.551 -5.178 1.00 81.56 82 GLY A N 1
ATOM 664 C CA . GLY A 1 82 ? -13.832 -3.662 -6.144 1.00 81.56 82 GLY A CA 1
ATOM 665 C C . GLY A 1 82 ? -12.882 -2.790 -6.969 1.00 81.56 82 GLY A C 1
ATOM 666 O O . GLY A 1 82 ? -13.337 -1.824 -7.566 1.00 81.56 82 GLY A O 1
ATOM 667 N N . GLN A 1 83 ? -11.590 -3.125 -7.004 1.00 83.81 83 GLN A N 1
ATOM 668 C CA . GLN A 1 83 ? -10.580 -2.441 -7.813 1.00 83.81 83 GLN A CA 1
ATOM 669 C C . GLN A 1 83 ? -10.053 -3.353 -8.922 1.00 83.81 83 GLN A C 1
ATOM 671 O O . GLN A 1 83 ? -10.228 -4.571 -8.874 1.00 83.81 83 GLN A O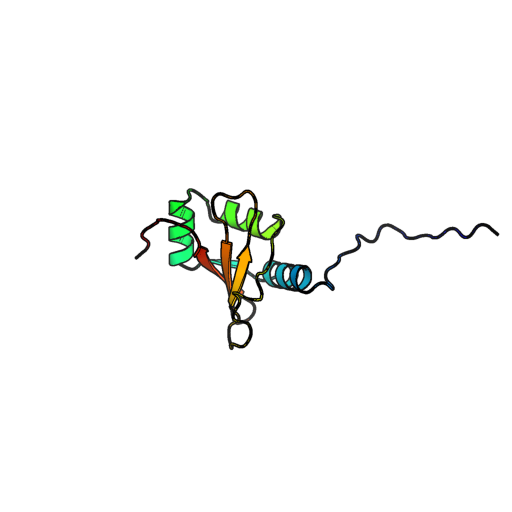 1
ATOM 676 N N . ILE A 1 84 ? -9.398 -2.754 -9.920 1.00 84.50 84 ILE A N 1
ATOM 677 C CA . ILE A 1 84 ? -8.792 -3.477 -11.053 1.00 84.50 84 ILE A CA 1
ATOM 678 C C . ILE A 1 84 ? -7.619 -4.378 -10.642 1.00 84.50 84 ILE A C 1
ATOM 680 O O . ILE A 1 84 ? -7.299 -5.327 -11.350 1.00 84.50 84 ILE A O 1
ATOM 684 N N . PHE A 1 85 ? -7.018 -4.124 -9.479 1.00 86.81 85 PHE A N 1
ATOM 685 C CA . PHE A 1 85 ? -6.053 -5.006 -8.829 1.00 86.81 85 PHE A CA 1
ATOM 686 C C . PHE A 1 85 ? -6.624 -5.533 -7.510 1.00 86.81 85 PHE A C 1
ATOM 688 O O . PHE A 1 85 ? -7.430 -4.876 -6.851 1.00 86.81 85 PHE A O 1
ATOM 695 N N . SER A 1 86 ? -6.188 -6.728 -7.109 1.00 88.75 86 SER A N 1
ATOM 696 C CA . SER A 1 86 ? -6.708 -7.400 -5.910 1.00 88.75 86 SER A CA 1
ATOM 697 C C . SER A 1 86 ? -5.859 -7.164 -4.662 1.00 88.75 86 SER A C 1
ATOM 699 O O . SER A 1 86 ? -6.377 -7.221 -3.543 1.00 88.75 86 SER A O 1
ATOM 701 N N . SER A 1 87 ? -4.566 -6.884 -4.828 1.00 93.06 87 SER A N 1
ATOM 702 C CA . SER A 1 87 ? -3.676 -6.579 -3.712 1.00 93.06 87 SER A CA 1
ATOM 703 C C . SER A 1 87 ? -2.415 -5.828 -4.131 1.00 93.06 87 SER A C 1
ATOM 705 O O . SER A 1 87 ? -2.034 -5.794 -5.300 1.00 93.06 87 SER A O 1
ATOM 707 N N . PHE A 1 88 ? -1.750 -5.224 -3.155 1.00 94.75 88 PHE A N 1
ATOM 708 C CA . PHE A 1 88 ? -0.467 -4.544 -3.307 1.00 94.75 88 PHE A CA 1
ATOM 709 C C . PHE A 1 88 ? 0.375 -4.701 -2.040 1.00 94.75 88 PHE A C 1
ATOM 711 O O . PHE A 1 88 ? -0.117 -5.170 -1.010 1.00 94.75 88 PHE A O 1
ATOM 718 N N . VAL A 1 89 ? 1.656 -4.342 -2.121 1.00 95.62 89 VAL A N 1
ATOM 719 C CA . VAL A 1 89 ? 2.600 -4.469 -1.004 1.00 95.62 89 VAL A CA 1
ATOM 720 C C . VAL A 1 89 ? 3.167 -3.114 -0.602 1.00 95.62 89 VAL A C 1
ATOM 722 O O . VAL A 1 89 ? 3.731 -2.400 -1.436 1.00 95.62 89 VAL A O 1
ATOM 725 N N . ILE A 1 90 ? 3.070 -2.810 0.693 1.00 96.44 90 ILE A N 1
ATOM 726 C CA . ILE A 1 90 ? 3.711 -1.664 1.343 1.00 96.44 90 ILE A CA 1
ATOM 727 C C . ILE A 1 90 ? 4.911 -2.150 2.156 1.00 96.44 90 ILE A C 1
ATOM 729 O O . ILE A 1 90 ? 4.812 -3.110 2.918 1.00 96.44 90 ILE A O 1
ATOM 733 N N . LEU A 1 91 ? 6.044 -1.479 1.994 1.00 95.12 91 LEU A N 1
ATOM 734 C CA . LEU A 1 91 ? 7.213 -1.609 2.856 1.00 95.12 91 LEU A CA 1
ATOM 735 C C . LEU A 1 91 ? 7.177 -0.484 3.885 1.00 95.12 91 LEU A C 1
ATOM 737 O O . LEU A 1 91 ? 6.989 0.667 3.511 1.00 95.12 91 LEU A O 1
ATOM 741 N N . ASP A 1 92 ? 7.373 -0.806 5.150 1.00 94.62 92 ASP A N 1
ATOM 742 C CA . ASP A 1 92 ? 7.455 0.166 6.240 1.00 94.62 92 ASP A CA 1
ATOM 743 C C . ASP A 1 92 ? 8.912 0.260 6.697 1.00 94.62 92 ASP A C 1
ATOM 745 O O . ASP A 1 92 ? 9.372 -0.547 7.502 1.00 94.62 92 ASP A O 1
ATOM 749 N N . CYS A 1 93 ? 9.683 1.179 6.115 1.00 91.62 93 CYS A N 1
ATOM 750 C CA . CYS A 1 93 ? 11.089 1.375 6.479 1.00 91.62 93 CYS A CA 1
ATOM 751 C C . CYS A 1 93 ? 11.257 2.785 7.055 1.00 91.62 93 CYS A C 1
ATOM 753 O O . CYS A 1 93 ? 10.890 3.750 6.395 1.00 91.62 93 CYS A O 1
ATOM 755 N N . ASP A 1 94 ? 11.836 2.935 8.249 1.00 85.88 94 ASP A N 1
ATOM 756 C CA . ASP A 1 94 ? 12.220 4.245 8.808 1.00 85.88 94 ASP A CA 1
ATOM 757 C C . ASP A 1 94 ? 11.092 5.303 8.827 1.00 85.88 94 ASP A C 1
ATOM 759 O O . ASP A 1 94 ? 11.310 6.482 8.553 1.00 85.88 94 ASP A O 1
ATOM 763 N N . SER A 1 95 ? 9.869 4.895 9.193 1.00 85.19 95 SER A N 1
ATOM 764 C CA . SER A 1 95 ? 8.657 5.744 9.180 1.00 85.19 95 SER A CA 1
ATOM 765 C C . SER A 1 95 ? 8.216 6.221 7.787 1.00 85.19 95 SER A C 1
ATOM 767 O O . SER A 1 95 ? 7.477 7.203 7.670 1.00 85.19 95 SER A O 1
ATOM 769 N N . LEU A 1 96 ? 8.660 5.532 6.735 1.00 91.94 96 LEU A N 1
ATOM 770 C CA . LEU A 1 96 ? 8.259 5.743 5.352 1.00 91.94 96 LEU A CA 1
ATOM 771 C C . LEU A 1 96 ? 7.492 4.519 4.845 1.00 91.94 96 LEU A C 1
ATOM 773 O O . LEU A 1 96 ? 8.048 3.424 4.725 1.00 91.94 96 LEU A O 1
ATOM 777 N N . SER A 1 97 ? 6.236 4.738 4.461 1.00 94.69 97 SER A N 1
ATOM 778 C CA . SER A 1 97 ? 5.428 3.732 3.781 1.00 94.69 97 SER A CA 1
ATOM 779 C C . SER A 1 97 ? 5.767 3.766 2.301 1.00 94.69 97 SER A C 1
ATOM 781 O O . SER A 1 97 ? 5.562 4.769 1.631 1.00 94.69 97 SER A O 1
ATOM 783 N N . THR A 1 98 ? 6.301 2.678 1.765 1.00 95.81 98 THR A N 1
ATOM 784 C CA . THR A 1 98 ? 6.743 2.604 0.374 1.00 95.81 98 THR A CA 1
ATOM 785 C C . THR A 1 98 ? 5.929 1.578 -0.398 1.00 95.81 98 THR A C 1
ATOM 787 O O . THR A 1 98 ? 6.001 0.382 -0.114 1.00 95.81 98 THR A O 1
ATOM 790 N N . LEU A 1 99 ? 5.200 2.016 -1.423 1.00 96.00 99 LEU A N 1
ATOM 791 C CA . LEU A 1 99 ? 4.557 1.120 -2.378 1.00 96.00 99 LEU A CA 1
ATOM 792 C C . LEU A 1 99 ? 5.621 0.389 -3.197 1.00 96.00 99 LEU A C 1
ATOM 794 O O . LEU A 1 99 ? 6.376 1.008 -3.949 1.00 96.00 99 LEU A O 1
ATOM 798 N N . SER A 1 100 ? 5.677 -0.934 -3.044 1.00 94.19 100 SER A N 1
ATOM 799 C CA . SER A 1 100 ? 6.703 -1.764 -3.673 1.00 94.19 100 SER A CA 1
ATOM 800 C C . SER A 1 100 ? 6.257 -2.375 -4.990 1.00 94.19 100 SER A C 1
ATOM 802 O O . SER A 1 100 ? 6.953 -2.217 -5.991 1.00 94.19 100 SER A O 1
ATOM 804 N N . PHE A 1 101 ? 5.103 -3.040 -5.006 1.00 92.62 101 PHE A N 1
ATOM 805 C CA . PHE A 1 101 ? 4.505 -3.585 -6.221 1.00 92.62 101 PHE A CA 1
ATOM 806 C C . PHE A 1 101 ? 3.009 -3.857 -6.024 1.00 92.62 101 PHE A C 1
ATOM 808 O O . PHE A 1 101 ? 2.516 -3.927 -4.895 1.00 92.62 101 PHE A O 1
ATOM 815 N N . ILE A 1 102 ? 2.304 -4.033 -7.140 1.00 92.12 102 ILE A N 1
ATOM 816 C CA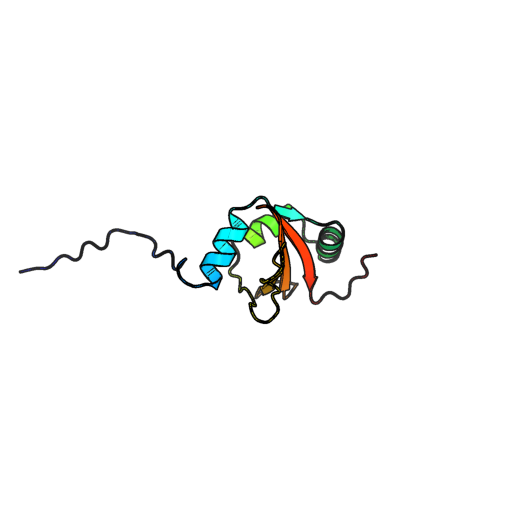 . ILE A 1 102 ? 0.887 -4.385 -7.206 1.00 92.12 102 ILE A CA 1
ATOM 817 C C . ILE A 1 102 ? 0.816 -5.821 -7.722 1.00 92.12 102 ILE A C 1
ATOM 819 O O . ILE A 1 102 ? 1.541 -6.188 -8.643 1.00 92.12 102 ILE A O 1
ATOM 823 N N . SER A 1 103 ? 0.012 -6.655 -7.072 1.00 85.00 103 SER A N 1
ATOM 824 C CA . SER A 1 103 ? -0.101 -8.082 -7.377 1.00 85.00 103 SER A CA 1
ATOM 825 C C . SER A 1 103 ? -1.292 -8.367 -8.289 1.00 85.00 103 SER A C 1
ATOM 827 O O . SER A 1 103 ? -2.293 -7.650 -8.267 1.00 85.00 103 SER A O 1
ATOM 829 N N . GLY A 1 104 ? -1.209 -9.472 -9.036 1.00 73.00 104 GLY A N 1
ATOM 830 C CA . GLY A 1 104 ? -2.297 -9.932 -9.904 1.00 73.00 104 GLY A CA 1
ATOM 831 C C . GLY A 1 104 ? -2.378 -9.188 -11.236 1.00 73.00 104 GLY A C 1
ATOM 832 O O . GLY A 1 104 ? -3.475 -9.006 -11.753 1.00 73.00 104 GLY A O 1
ATOM 833 N N . LEU A 1 105 ? -1.232 -8.745 -11.759 1.00 76.81 105 LEU A N 1
ATOM 834 C CA . LEU A 1 105 ? -1.127 -8.054 -13.038 1.00 76.81 105 LEU A CA 1
ATOM 835 C C . LEU A 1 105 ? -0.329 -8.883 -14.041 1.00 76.81 105 LEU A C 1
ATOM 837 O O . LEU A 1 105 ? 0.758 -9.362 -13.722 1.00 76.81 105 LEU A O 1
ATOM 841 N N . ASP A 1 106 ? -0.840 -8.960 -15.268 1.00 72.62 106 ASP A N 1
ATOM 842 C CA . ASP A 1 106 ? -0.131 -9.496 -16.432 1.00 72.62 106 ASP A CA 1
ATOM 843 C C . ASP A 1 106 ? 0.606 -8.362 -17.162 1.00 72.62 106 ASP A C 1
ATOM 845 O O . ASP A 1 106 ? 0.396 -8.100 -18.346 1.00 72.62 106 ASP A O 1
ATOM 849 N N . CYS A 1 107 ? 1.443 -7.627 -16.431 1.00 80.31 107 CYS A N 1
ATOM 850 C CA . CYS A 1 107 ? 2.231 -6.528 -16.974 1.00 80.31 107 CYS A CA 1
ATOM 851 C C . CYS A 1 107 ? 3.725 -6.804 -16.833 1.00 80.31 107 CYS A C 1
ATOM 853 O O . CYS A 1 107 ? 4.201 -7.229 -15.781 1.00 80.31 107 CYS A O 1
ATOM 855 N N . TYR A 1 108 ? 4.480 -6.540 -17.897 1.00 81.44 108 TYR A N 1
ATOM 856 C CA . TYR A 1 108 ? 5.930 -6.662 -17.863 1.00 81.44 108 TYR A CA 1
ATOM 857 C C . TYR A 1 108 ? 6.552 -5.334 -17.427 1.00 81.44 108 TYR A C 1
ATOM 859 O O . TYR A 1 108 ? 6.573 -4.375 -18.198 1.00 81.44 108 TYR A O 1
ATOM 867 N N . CYS A 1 109 ? 7.073 -5.300 -16.203 1.00 83.75 109 CYS A N 1
ATOM 868 C CA . CYS A 1 109 ? 7.864 -4.193 -15.682 1.00 83.75 109 CYS A CA 1
ATOM 869 C C . CYS A 1 109 ? 9.303 -4.685 -15.434 1.00 83.75 109 CYS A C 1
ATOM 871 O O . CYS A 1 109 ? 9.477 -5.606 -14.632 1.00 83.75 109 CYS A O 1
ATOM 873 N N . PRO A 1 110 ? 10.300 -4.150 -16.166 1.00 68.81 110 PRO A N 1
ATOM 874 C CA . PRO A 1 110 ? 11.694 -4.590 -16.094 1.00 68.81 110 PRO A CA 1
ATOM 875 C C . PRO A 1 110 ? 12.413 -4.173 -14.805 1.00 68.81 110 PRO A C 1
ATOM 877 O O . PRO A 1 110 ? 12.002 -3.172 -14.173 1.00 68.81 110 PRO A O 1
#

Secondary structure (DSSP, 8-state):
--------------TTSHHHHHHHHHHTSEEEE-HHHHHHHHHTT--HHHHHHHHHHS-EEEEEEEEE-SSSS-EEEEEESSSSSSEEEEEEETTEEEEEEEES------